Protein AF-A0A0M0BNI4-F1 (afdb_monomer)

Structure (mmCIF, N/CA/C/O backbone):
data_AF-A0A0M0BNI4-F1
#
_entry.id   AF-A0A0M0BNI4-F1
#
loop_
_atom_site.group_PDB
_atom_site.id
_atom_site.type_symbol
_atom_site.label_atom_id
_atom_site.label_alt_id
_atom_site.label_comp_id
_atom_site.label_asym_id
_atom_site.label_entity_id
_atom_site.label_seq_id
_atom_site.pdbx_PDB_ins_code
_atom_site.Cartn_x
_atom_site.Cartn_y
_atom_site.Cartn_z
_atom_site.occupancy
_atom_site.B_iso_or_equiv
_atom_site.auth_seq_id
_atom_site.auth_comp_id
_atom_site.auth_asym_id
_atom_site.auth_atom_id
_atom_site.pdbx_PDB_model_num
ATOM 1 N N . MET A 1 1 ? 21.029 23.907 52.330 1.00 37.16 1 MET A N 1
ATOM 2 C CA . MET A 1 1 ? 20.457 22.670 51.756 1.00 37.16 1 MET A CA 1
ATOM 3 C C . MET A 1 1 ? 19.317 23.081 50.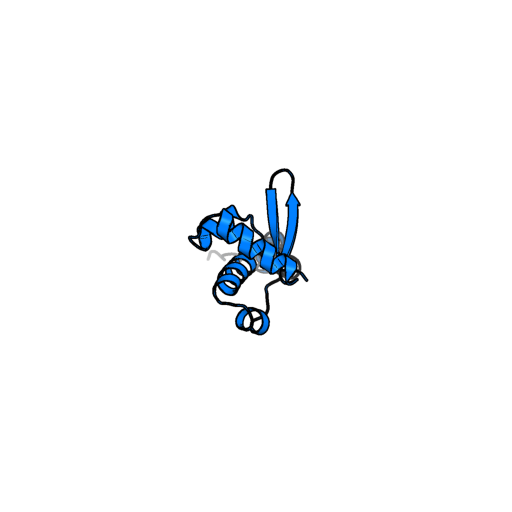839 1.00 37.16 1 MET A C 1
ATOM 5 O O . MET A 1 1 ? 18.293 23.515 51.343 1.00 37.16 1 MET A O 1
ATOM 9 N N . ALA A 1 2 ? 19.525 23.068 49.520 1.00 42.69 2 ALA A N 1
ATOM 10 C CA . ALA A 1 2 ? 18.460 23.340 48.558 1.00 42.69 2 ALA A CA 1
ATOM 11 C C . ALA A 1 2 ? 17.713 22.028 48.303 1.00 42.69 2 ALA A C 1
ATOM 13 O O . ALA A 1 2 ? 18.286 21.079 47.772 1.00 42.69 2 ALA A O 1
ATOM 14 N N . VAL A 1 3 ? 16.470 21.959 48.767 1.00 52.00 3 VAL A N 1
ATOM 15 C CA . VAL A 1 3 ? 15.574 20.835 48.507 1.00 52.00 3 VAL A CA 1
ATOM 16 C C . VAL A 1 3 ? 15.112 21.005 47.063 1.00 52.00 3 VAL A C 1
ATOM 18 O O . VAL A 1 3 ? 14.382 21.942 46.756 1.00 52.00 3 VAL A O 1
ATOM 21 N N . VAL A 1 4 ? 15.622 20.178 46.15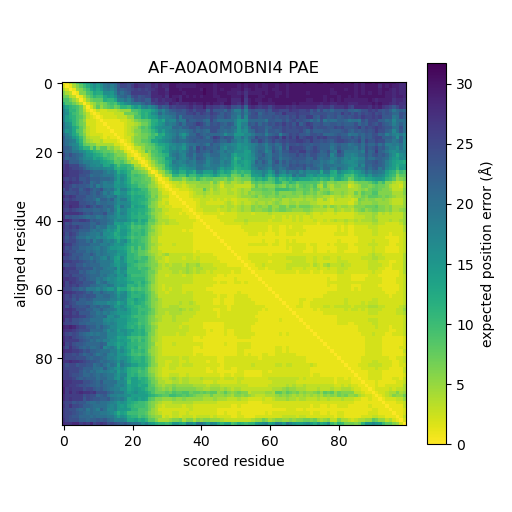2 1.00 56.66 4 VAL A N 1
ATOM 22 C CA . VAL A 1 4 ? 15.118 20.146 44.776 1.00 56.66 4 VAL A CA 1
ATOM 23 C C . VAL A 1 4 ? 13.733 19.518 44.852 1.00 56.66 4 VAL A C 1
ATOM 25 O O . VAL A 1 4 ? 13.610 18.321 45.112 1.00 56.66 4 VAL A O 1
ATOM 28 N N . GLU A 1 5 ? 12.696 20.342 44.701 1.00 57.06 5 GLU A N 1
ATOM 29 C CA . GLU A 1 5 ? 11.320 19.879 44.553 1.00 57.06 5 GLU A CA 1
ATOM 30 C C . GLU A 1 5 ? 11.275 18.915 43.365 1.00 57.06 5 GLU A C 1
ATOM 32 O O . GLU A 1 5 ? 11.497 19.284 42.210 1.00 57.06 5 GLU A O 1
ATOM 37 N N . SER A 1 6 ? 11.051 17.640 43.667 1.00 56.06 6 SER A N 1
ATOM 38 C CA . SER A 1 6 ? 10.791 16.622 42.663 1.00 56.06 6 SER A CA 1
ATOM 39 C C . SER A 1 6 ? 9.449 16.968 42.032 1.00 56.06 6 SER A C 1
ATOM 41 O O . SER A 1 6 ? 8.401 16.816 42.654 1.00 56.06 6 SER A O 1
ATOM 43 N N . GLY A 1 7 ? 9.488 17.513 40.814 1.00 62.41 7 GLY A N 1
ATOM 44 C CA . GLY A 1 7 ? 8.287 17.819 40.049 1.00 62.41 7 GLY A CA 1
ATOM 45 C C . GLY A 1 7 ? 7.350 16.611 40.028 1.00 62.41 7 GLY A C 1
ATOM 46 O O . GLY A 1 7 ? 7.767 15.504 39.689 1.00 62.41 7 GLY A O 1
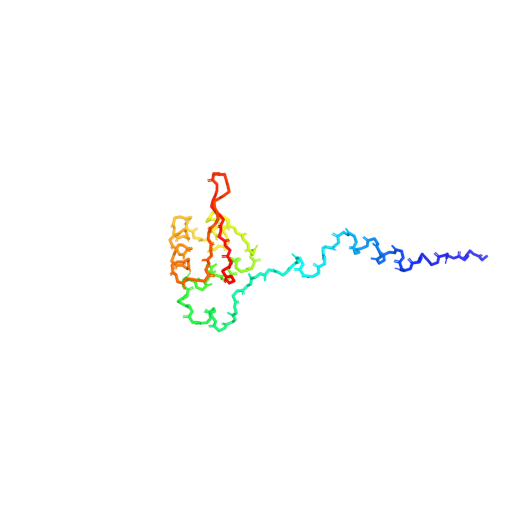ATOM 47 N N . ASP A 1 8 ? 6.101 16.842 40.428 1.00 76.50 8 ASP A N 1
ATOM 48 C CA . ASP A 1 8 ? 5.045 15.839 40.526 1.00 76.50 8 ASP A CA 1
ATOM 49 C C . ASP A 1 8 ? 4.937 15.010 39.231 1.00 76.50 8 ASP A C 1
ATOM 51 O O . ASP A 1 8 ? 4.528 15.498 38.170 1.00 76.50 8 ASP A O 1
ATOM 55 N N . VAL A 1 9 ? 5.309 13.731 39.329 1.00 75.00 9 VAL A N 1
ATOM 56 C CA . VAL A 1 9 ? 5.290 12.760 38.225 1.00 75.00 9 VAL A CA 1
ATOM 57 C C . VAL A 1 9 ? 3.880 12.634 37.636 1.00 75.00 9 VAL A C 1
ATOM 59 O O . VAL A 1 9 ? 3.730 12.443 36.427 1.00 75.00 9 VAL A O 1
ATOM 62 N N . GLY A 1 10 ? 2.837 12.829 38.455 1.00 77.31 10 GLY A N 1
ATOM 63 C CA . GLY A 1 10 ? 1.442 12.809 38.018 1.00 77.31 10 GLY A CA 1
ATOM 64 C C . GLY A 1 10 ? 1.117 13.931 37.032 1.00 77.31 10 GLY A C 1
ATOM 65 O O . GLY A 1 10 ? 0.476 13.705 36.002 1.00 77.31 10 GLY A O 1
ATOM 66 N N . SER A 1 11 ? 1.624 15.135 37.290 1.00 78.19 11 SER A N 1
ATOM 67 C CA . SER A 1 11 ? 1.466 16.289 36.401 1.00 78.19 11 SER A CA 1
ATOM 68 C C . SER A 1 11 ? 2.183 16.106 35.058 1.00 78.19 11 SER A C 1
ATOM 70 O O . SER A 1 11 ? 1.666 16.530 34.018 1.00 78.19 11 SER A O 1
ATOM 72 N N . ILE A 1 12 ? 3.344 15.442 35.051 1.00 79.31 12 ILE A N 1
ATOM 73 C CA . ILE A 1 12 ? 4.087 15.107 33.825 1.00 79.31 12 ILE A CA 1
ATOM 74 C C . ILE A 1 12 ? 3.325 14.054 33.012 1.00 79.31 12 ILE A C 1
ATOM 76 O O . ILE A 1 12 ? 3.101 14.241 31.815 1.00 79.31 12 ILE A O 1
ATOM 80 N N . PHE A 1 13 ? 2.845 12.996 33.668 1.00 78.81 13 PHE A N 1
ATOM 81 C CA . PHE A 1 13 ? 2.056 11.939 33.034 1.00 78.81 13 PHE A CA 1
ATOM 82 C C . PHE A 1 13 ? 0.771 12.483 32.389 1.00 78.81 13 PHE A C 1
ATOM 84 O O . PHE A 1 13 ? 0.448 12.158 31.248 1.00 78.81 13 PHE A O 1
ATOM 91 N N . LYS A 1 14 ? 0.073 13.399 33.072 1.00 78.94 14 LYS A N 1
ATOM 92 C CA . LYS A 1 14 ? -1.155 14.030 32.566 1.00 78.94 14 LYS A CA 1
ATOM 93 C C . LYS A 1 14 ? -0.912 14.941 31.358 1.00 78.94 14 LYS A C 1
ATOM 95 O O . LYS A 1 14 ? -1.800 15.087 30.521 1.00 78.94 14 LYS A O 1
ATOM 100 N N . LYS A 1 15 ? 0.270 15.560 31.253 1.00 81.44 15 LYS A N 1
ATOM 101 C CA . LYS A 1 15 ? 0.683 16.314 30.057 1.00 81.44 15 LYS A CA 1
ATOM 102 C C . LYS A 1 15 ? 1.042 15.379 28.902 1.00 81.44 15 LYS A C 1
ATOM 104 O O . LYS A 1 15 ? 0.603 15.636 27.788 1.00 81.44 15 LYS A O 1
ATOM 109 N N . LEU A 1 16 ? 1.766 14.290 29.170 1.00 78.69 16 LEU A N 1
ATOM 110 C CA . LEU A 1 16 ? 2.103 13.267 28.169 1.00 78.69 16 LEU A CA 1
ATOM 111 C C . LEU A 1 16 ? 0.847 12.656 27.534 1.00 78.69 16 LEU A C 1
ATOM 113 O O . LEU A 1 16 ? 0.723 12.649 26.314 1.00 78.69 16 LEU A O 1
ATOM 117 N N . MET A 1 17 ? -0.126 12.252 28.352 1.00 72.50 17 MET A N 1
ATOM 118 C CA . MET A 1 17 ? -1.387 11.653 27.888 1.00 72.50 17 MET A CA 1
ATOM 119 C C . MET A 1 17 ? -2.319 12.619 27.137 1.00 72.50 17 MET A C 1
ATOM 121 O O . MET A 1 17 ? -3.277 12.182 26.516 1.00 72.50 17 MET A O 1
ATOM 125 N N . LYS A 1 18 ? -2.073 13.937 27.183 1.00 74.44 18 LYS A N 1
ATOM 126 C CA . LYS A 1 18 ? -2.794 14.914 26.342 1.00 74.44 18 LYS A CA 1
ATOM 127 C C . LYS A 1 18 ? -2.190 15.066 24.947 1.00 74.44 18 LYS A C 1
ATOM 129 O O . LYS A 1 18 ? -2.848 15.610 24.068 1.00 74.44 18 LYS A O 1
ATOM 134 N N . ILE A 1 19 ? -0.927 14.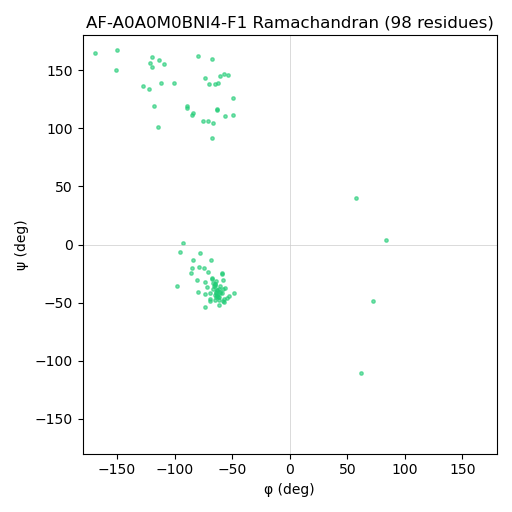679 24.782 1.00 77.81 19 ILE A N 1
ATOM 135 C CA . ILE A 1 19 ? -0.169 14.824 23.533 1.00 77.81 19 ILE A CA 1
ATOM 136 C C . ILE A 1 19 ? -0.188 13.507 22.754 1.00 77.81 19 ILE A C 1
ATOM 138 O O . ILE A 1 19 ? -0.236 13.517 21.527 1.00 77.81 19 ILE A O 1
ATOM 142 N N . ILE A 1 20 ? -0.146 12.380 23.467 1.00 71.00 20 ILE A N 1
ATOM 143 C CA . ILE A 1 20 ? -0.167 11.040 22.889 1.00 71.00 20 ILE A CA 1
ATOM 144 C C . ILE A 1 20 ? -1.636 10.606 22.761 1.00 71.00 20 ILE A C 1
ATOM 146 O O . ILE A 1 20 ? -2.315 10.551 23.788 1.00 71.00 20 ILE A O 1
ATOM 150 N N . PRO A 1 21 ? -2.144 10.316 21.548 1.00 62.16 21 PRO A N 1
ATOM 151 C CA . PRO A 1 21 ? -3.501 9.806 21.389 1.00 62.16 21 PRO A CA 1
ATOM 152 C C . PRO A 1 21 ? -3.648 8.467 22.130 1.00 62.16 21 PRO A C 1
ATOM 154 O O . PRO A 1 21 ? -2.682 7.695 22.192 1.00 62.16 21 PRO A O 1
ATOM 157 N N . PRO A 1 22 ? -4.824 8.180 22.714 1.00 64.31 22 PRO A N 1
ATOM 158 C CA . PRO A 1 22 ? -5.069 6.913 23.388 1.00 64.31 22 PRO A CA 1
ATOM 159 C C . PRO A 1 22 ? -4.829 5.739 22.423 1.00 64.31 22 PRO A C 1
ATOM 161 O O . PRO A 1 22 ? -5.065 5.866 21.219 1.00 64.31 22 PRO A O 1
ATOM 164 N N . PRO A 1 23 ? -4.342 4.589 22.920 1.00 58.38 23 PRO A N 1
ATOM 165 C CA . PRO A 1 23 ? -3.944 3.465 22.077 1.00 58.38 23 PRO A CA 1
ATOM 166 C C . PRO A 1 23 ? -5.084 2.940 21.195 1.00 58.38 23 PRO A C 1
ATOM 168 O O . PRO A 1 23 ? -4.798 2.428 20.116 1.00 58.38 23 PRO A O 1
ATOM 171 N N . GLU A 1 24 ? -6.351 3.124 21.588 1.00 56.25 24 GLU A N 1
ATOM 172 C CA . GLU A 1 24 ? -7.505 2.788 20.744 1.00 56.25 24 GLU A CA 1
ATOM 173 C C . GLU A 1 24 ? -7.588 3.649 19.468 1.00 56.25 24 GLU A C 1
ATOM 175 O O . GLU A 1 24 ? -7.964 3.147 18.413 1.00 56.25 24 GLU A O 1
ATOM 180 N N . GLU A 1 25 ? -7.181 4.923 19.519 1.00 54.91 25 GLU A N 1
ATOM 181 C CA . GLU A 1 25 ? -7.107 5.808 18.343 1.00 54.91 25 GLU A CA 1
ATOM 182 C C . GLU A 1 25 ? -5.858 5.542 17.485 1.00 54.91 25 GLU A C 1
ATOM 184 O O . GLU A 1 25 ? -5.810 5.908 16.309 1.00 54.91 25 GLU A O 1
ATOM 189 N N . ALA A 1 26 ? -4.847 4.886 18.060 1.00 56.12 26 ALA A N 1
ATOM 190 C CA . ALA A 1 26 ? -3.592 4.534 17.400 1.00 56.12 26 ALA A CA 1
ATOM 191 C C . ALA A 1 26 ? -3.596 3.130 16.767 1.00 56.12 26 ALA A C 1
ATOM 193 O O . ALA A 1 26 ? -2.573 2.718 16.213 1.00 56.12 26 ALA A O 1
ATOM 194 N N . MET A 1 27 ? -4.708 2.385 16.835 1.00 57.34 27 MET A N 1
ATOM 195 C CA . MET A 1 27 ? -4.803 1.057 16.226 1.00 57.34 27 MET A CA 1
ATOM 196 C C . MET A 1 27 ? -4.765 1.171 14.695 1.00 57.34 27 MET A C 1
ATOM 198 O O . MET A 1 27 ? -5.784 1.327 14.028 1.00 57.34 27 MET A O 1
ATOM 202 N N . MET A 1 28 ? -3.563 1.090 14.121 1.00 61.50 28 MET A N 1
ATOM 203 C CA . MET A 1 28 ? -3.400 0.802 12.700 1.00 61.50 28 MET A CA 1
ATOM 204 C C . MET A 1 28 ? -3.948 -0.598 12.430 1.00 61.50 28 MET A C 1
ATOM 206 O O . MET A 1 28 ? -3.401 -1.591 12.912 1.00 61.50 28 MET A O 1
ATOM 210 N N . GLU A 1 29 ? -5.013 -0.678 11.635 1.00 74.75 29 GLU A N 1
ATOM 211 C CA . GLU A 1 29 ? -5.445 -1.944 11.051 1.00 74.75 29 GLU A CA 1
ATOM 212 C C . GLU A 1 29 ? -4.327 -2.447 10.132 1.00 74.75 29 GLU A C 1
ATOM 214 O O . GLU A 1 29 ? -3.954 -1.795 9.153 1.00 74.75 29 GLU A O 1
ATOM 219 N N . THR A 1 30 ? -3.754 -3.594 10.486 1.00 85.81 30 THR A N 1
ATOM 220 C CA . THR A 1 30 ? -2.693 -4.263 9.730 1.00 85.81 30 THR A CA 1
ATOM 221 C C . THR A 1 30 ? -3.178 -5.637 9.308 1.00 85.81 30 THR A C 1
ATOM 223 O O . THR A 1 30 ? -4.036 -6.229 9.962 1.00 85.81 30 THR A O 1
ATOM 226 N N . LEU A 1 31 ? -2.641 -6.150 8.203 1.00 86.75 31 LEU A N 1
ATOM 227 C CA . LEU A 1 31 ? -2.918 -7.525 7.804 1.00 86.75 31 LEU A CA 1
ATOM 228 C C . LEU A 1 31 ? -2.230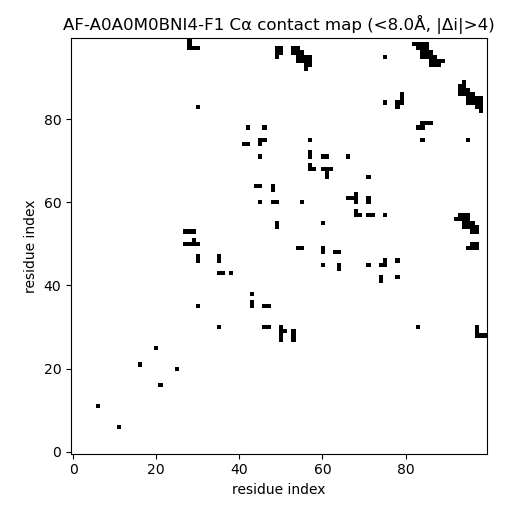 -8.498 8.763 1.00 86.75 31 LEU A C 1
ATOM 230 O O . LEU A 1 31 ? -1.064 -8.306 9.119 1.00 86.75 31 LEU A O 1
ATOM 234 N N . ASP A 1 32 ? -2.936 -9.562 9.143 1.00 87.44 32 ASP A N 1
ATOM 235 C CA . ASP A 1 32 ? -2.366 -10.613 9.974 1.00 87.44 32 ASP A CA 1
ATOM 236 C C . ASP A 1 32 ? -1.282 -11.407 9.221 1.00 87.44 32 ASP A C 1
ATOM 238 O O . ASP A 1 32 ? -1.195 -11.425 7.986 1.00 87.44 32 ASP A O 1
ATOM 242 N N . VAL A 1 33 ? -0.432 -12.086 9.992 1.00 85.75 33 VAL A N 1
ATOM 243 C CA . VAL A 1 33 ? 0.729 -12.812 9.465 1.00 85.75 33 VAL A CA 1
ATOM 244 C C . VAL A 1 33 ? 0.321 -13.925 8.494 1.00 85.75 33 VAL A C 1
ATOM 246 O O . VAL A 1 33 ? 0.990 -14.110 7.477 1.00 85.75 33 VAL A O 1
ATOM 249 N N . MET A 1 34 ? -0.773 -14.646 8.760 1.00 88.81 34 MET A N 1
ATOM 250 C CA . MET A 1 34 ? -1.217 -15.751 7.903 1.00 88.81 34 MET A CA 1
ATOM 251 C C . MET A 1 34 ? -1.718 -15.225 6.560 1.00 88.81 34 MET A C 1
ATOM 253 O O . MET A 1 34 ? -1.353 -15.763 5.512 1.00 88.81 34 MET A O 1
ATOM 257 N N . THR A 1 35 ? -2.463 -14.120 6.580 1.00 87.62 35 THR A N 1
ATOM 258 C CA . THR A 1 35 ? -2.880 -13.417 5.366 1.00 87.62 35 THR A CA 1
ATOM 259 C C . THR A 1 35 ? -1.674 -13.002 4.526 1.00 87.62 35 THR A C 1
ATOM 261 O O . THR A 1 35 ? -1.614 -13.335 3.341 1.00 87.62 35 THR A O 1
ATOM 264 N N . LEU A 1 36 ? -0.662 -12.361 5.121 1.00 89.31 36 LEU A N 1
ATOM 265 C CA . LEU A 1 36 ? 0.545 -11.956 4.390 1.00 89.31 36 LEU A CA 1
ATOM 266 C C . LEU A 1 36 ? 1.294 -13.151 3.780 1.00 89.31 36 LEU A C 1
ATOM 268 O O . LEU A 1 36 ? 1.748 -13.067 2.637 1.00 89.31 36 LEU A O 1
ATOM 272 N N . LEU A 1 37 ? 1.410 -14.267 4.505 1.00 89.00 37 LEU A N 1
ATOM 273 C CA . LEU A 1 37 ? 2.078 -15.479 4.017 1.00 89.00 37 LEU A CA 1
ATOM 274 C C . LEU A 1 37 ? 1.317 -16.161 2.872 1.00 89.00 37 LEU A C 1
ATOM 276 O O . LEU A 1 37 ? 1.951 -16.760 2.005 1.00 89.00 37 LEU A O 1
ATOM 280 N N . SER A 1 38 ? -0.011 -16.028 2.830 1.00 91.00 38 SER A N 1
ATOM 281 C CA . SER A 1 38 ? -0.843 -16.563 1.743 1.00 91.00 38 SER A CA 1
ATOM 282 C C . SER A 1 38 ? -0.744 -15.763 0.436 1.00 91.00 38 SER A C 1
ATOM 284 O O . SER A 1 38 ? -1.045 -16.285 -0.639 1.00 91.00 38 SER A O 1
ATOM 286 N N . LEU A 1 39 ? -0.301 -14.501 0.503 1.00 93.88 39 LEU A N 1
ATOM 287 C CA . LEU A 1 39 ? -0.193 -13.639 -0.669 1.00 93.88 39 LEU A CA 1
ATOM 288 C C . LEU A 1 39 ? 0.998 -14.032 -1.566 1.00 93.88 39 LEU A C 1
ATOM 290 O O . LEU A 1 39 ? 2.093 -14.318 -1.071 1.00 93.88 39 LEU A O 1
ATOM 294 N N . PRO A 1 40 ? 0.844 -13.938 -2.901 1.00 95.69 40 PRO A N 1
ATOM 295 C CA . PRO A 1 40 ? 1.967 -13.940 -3.834 1.00 95.69 40 PRO A CA 1
ATOM 296 C C . PRO A 1 40 ? 3.006 -12.873 -3.472 1.00 95.69 40 PRO A C 1
ATOM 298 O O . PRO A 1 40 ? 2.648 -11.780 -3.038 1.00 95.69 40 PRO A O 1
ATOM 301 N N . ASP A 1 41 ? 4.290 -13.149 -3.713 1.00 93.19 41 ASP A N 1
ATOM 302 C CA . ASP A 1 41 ? 5.397 -12.298 -3.244 1.00 93.19 41 ASP A CA 1
ATOM 303 C C . ASP A 1 41 ? 5.266 -10.818 -3.635 1.00 93.19 41 ASP A C 1
ATOM 305 O O . ASP A 1 41 ? 5.418 -9.914 -2.808 1.00 93.19 41 ASP A O 1
ATOM 309 N N . HIS A 1 42 ? 4.892 -10.566 -4.888 1.00 94.50 42 HIS A N 1
ATOM 310 C CA . HIS A 1 42 ? 4.750 -9.212 -5.403 1.00 94.50 42 HIS A CA 1
ATOM 311 C C . HIS A 1 42 ? 3.627 -8.426 -4.712 1.00 94.50 42 HIS A C 1
ATOM 313 O O . HIS A 1 42 ? 3.809 -7.227 -4.494 1.00 94.50 42 HIS A O 1
ATOM 319 N N . LEU A 1 43 ? 2.537 -9.101 -4.322 1.00 97.06 43 LEU A N 1
ATOM 320 C CA . LEU A 1 43 ? 1.420 -8.524 -3.571 1.00 97.06 43 LEU A CA 1
ATOM 321 C C . LEU A 1 43 ? 1.731 -8.398 -2.085 1.00 97.06 43 LEU A C 1
ATOM 323 O O . LEU A 1 43 ? 1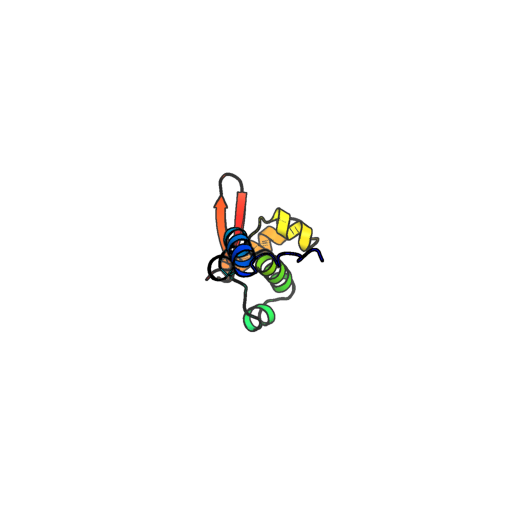.416 -7.371 -1.490 1.00 97.06 43 LEU A O 1
ATOM 327 N N . ARG A 1 44 ? 2.382 -9.407 -1.493 1.00 96.69 44 ARG A N 1
ATOM 328 C CA . ARG A 1 44 ? 2.810 -9.380 -0.091 1.00 96.69 44 ARG A CA 1
ATOM 329 C C . ARG A 1 44 ? 3.664 -8.147 0.178 1.00 96.69 44 ARG A C 1
ATOM 331 O O . ARG A 1 44 ? 3.392 -7.431 1.131 1.00 96.69 44 ARG A O 1
ATOM 338 N N . ARG A 1 45 ? 4.637 -7.842 -0.689 1.00 96.56 45 ARG A N 1
ATOM 339 C CA . ARG A 1 45 ? 5.489 -6.651 -0.536 1.00 96.56 45 ARG A CA 1
ATOM 340 C C . ARG A 1 45 ? 4.679 -5.351 -0.486 1.00 96.56 45 ARG A C 1
ATOM 342 O O . ARG A 1 45 ? 4.907 -4.535 0.403 1.00 96.56 45 ARG A O 1
ATOM 349 N N . THR A 1 46 ? 3.727 -5.172 -1.399 1.00 97.75 46 THR A N 1
ATOM 350 C CA . THR A 1 46 ? 2.819 -4.013 -1.405 1.00 97.75 46 THR A CA 1
ATOM 351 C C . THR A 1 46 ? 1.980 -3.968 -0.126 1.00 97.75 46 THR A C 1
ATOM 353 O O . THR A 1 46 ? 1.914 -2.940 0.544 1.00 97.75 46 THR A O 1
ATOM 356 N N . ALA A 1 47 ? 1.390 -5.100 0.254 1.00 96.31 47 ALA A N 1
ATOM 357 C CA . ALA A 1 47 ? 0.522 -5.235 1.417 1.00 96.31 47 ALA A CA 1
ATOM 358 C C . ALA A 1 47 ? 1.251 -4.949 2.746 1.00 96.31 47 ALA A C 1
ATOM 360 O O . ALA A 1 47 ? 0.703 -4.274 3.620 1.00 96.31 47 ALA A O 1
ATOM 361 N N . THR A 1 48 ? 2.506 -5.388 2.881 1.00 95.06 48 THR A N 1
ATOM 362 C CA . THR A 1 48 ? 3.372 -5.072 4.027 1.00 95.06 48 THR A CA 1
ATOM 363 C C . THR A 1 48 ? 3.649 -3.574 4.119 1.00 95.06 48 THR A C 1
ATOM 365 O O . THR A 1 48 ? 3.552 -3.003 5.204 1.00 95.06 48 THR A O 1
ATOM 368 N N . VAL A 1 49 ? 3.952 -2.916 2.994 1.00 96.50 49 VAL A N 1
ATOM 369 C CA . VAL A 1 49 ? 4.202 -1.466 2.975 1.00 96.50 49 VAL A CA 1
ATOM 370 C C . VAL A 1 49 ? 2.946 -0.680 3.355 1.00 96.50 49 VAL A C 1
ATOM 372 O O . VAL A 1 49 ? 3.042 0.233 4.171 1.00 96.50 49 VAL A O 1
ATOM 375 N N . VAL A 1 50 ? 1.775 -1.051 2.824 1.00 95.62 50 VAL A N 1
ATOM 376 C CA . VAL A 1 50 ? 0.496 -0.414 3.189 1.00 95.62 50 VAL A CA 1
ATOM 377 C C . VAL A 1 50 ? 0.187 -0.610 4.669 1.00 95.62 50 VAL A C 1
ATOM 379 O O . VAL A 1 50 ? -0.146 0.359 5.342 1.00 95.62 50 VAL A O 1
ATOM 382 N N . SER A 1 51 ? 0.357 -1.827 5.194 1.00 92.56 51 SER A N 1
ATOM 383 C CA . SER A 1 51 ? 0.118 -2.123 6.614 1.00 92.56 51 SER A CA 1
ATOM 384 C C . SER A 1 51 ? 1.034 -1.297 7.523 1.00 92.56 51 SER A C 1
ATOM 386 O O . SER A 1 51 ? 0.574 -0.743 8.512 1.00 92.56 51 SER A O 1
ATOM 388 N N . GLY A 1 52 ? 2.313 -1.141 7.165 1.00 90.94 52 GLY A N 1
ATOM 389 C CA . GLY A 1 52 ? 3.249 -0.309 7.932 1.00 90.94 52 GLY A CA 1
ATOM 390 C C . GLY A 1 52 ? 2.995 1.201 7.824 1.00 90.94 52 GLY A C 1
ATOM 391 O O . GLY A 1 52 ? 3.409 1.957 8.697 1.00 90.94 52 GLY A O 1
ATOM 392 N N . LEU A 1 53 ? 2.336 1.654 6.755 1.00 91.88 53 LEU A N 1
ATOM 393 C CA . LEU A 1 53 ? 1.912 3.045 6.565 1.00 91.88 53 LEU A CA 1
ATOM 394 C C . LEU A 1 53 ? 0.555 3.353 7.218 1.00 91.88 53 LEU A C 1
ATOM 396 O O . LEU A 1 53 ? 0.244 4.516 7.473 1.00 91.88 53 LEU A O 1
ATOM 400 N N . GLY A 1 54 ? -0.284 2.336 7.419 1.00 91.19 54 GLY A N 1
ATOM 401 C CA . GLY A 1 54 ? -1.701 2.446 7.772 1.00 91.19 54 GLY A CA 1
ATOM 402 C C . GLY A 1 54 ? -2.576 2.925 6.608 1.00 91.19 54 GLY A C 1
ATOM 403 O O . GLY A 1 54 ? -3.600 2.315 6.298 1.00 91.19 54 GLY A O 1
ATOM 404 N N . ARG A 1 55 ? -2.172 4.002 5.923 1.00 93.31 55 ARG A N 1
ATOM 405 C CA . ARG A 1 55 ? -2.785 4.472 4.673 1.00 93.31 55 ARG A CA 1
ATOM 406 C C . ARG A 1 55 ? -1.772 5.187 3.790 1.00 93.31 55 ARG A C 1
ATOM 408 O O . ARG A 1 55 ? -0.873 5.841 4.308 1.00 93.31 55 ARG A O 1
ATOM 415 N N . GLY A 1 56 ? -1.959 5.130 2.478 1.00 95.94 56 GLY A N 1
ATOM 416 C CA . GLY A 1 56 ? -1.124 5.903 1.562 1.00 95.94 56 GLY A CA 1
ATOM 417 C C . GLY A 1 56 ? -1.625 5.923 0.128 1.00 95.94 56 GLY A C 1
ATOM 418 O O . GLY A 1 56 ? -2.492 5.137 -0.263 1.00 95.94 56 GLY A O 1
ATOM 419 N N . THR A 1 57 ? -1.087 6.845 -0.660 1.00 98.06 57 THR A N 1
ATOM 420 C CA . THR A 1 57 ? -1.333 6.915 -2.101 1.00 98.06 57 THR A CA 1
ATOM 421 C C . THR A 1 57 ? -0.473 5.899 -2.853 1.00 98.06 57 THR A C 1
ATOM 423 O O . THR A 1 57 ? 0.545 5.413 -2.359 1.00 98.06 57 THR A O 1
ATOM 426 N N . ALA A 1 58 ? -0.844 5.605 -4.103 1.00 97.88 58 ALA A N 1
ATOM 427 C CA . ALA A 1 58 ? -0.017 4.762 -4.969 1.00 97.88 58 ALA A CA 1
ATOM 428 C C . ALA A 1 58 ? 1.398 5.330 -5.193 1.00 97.88 58 ALA A C 1
ATOM 430 O O . ALA A 1 58 ? 2.302 4.568 -5.511 1.00 97.88 58 ALA A O 1
ATOM 431 N N . GLU A 1 59 ? 1.585 6.643 -5.047 1.00 98.06 59 GLU A N 1
ATOM 432 C CA . GLU A 1 59 ? 2.884 7.308 -5.171 1.00 98.06 59 GLU A CA 1
ATOM 433 C C . GLU A 1 59 ? 3.769 7.012 -3.954 1.00 98.06 59 GLU A C 1
ATOM 435 O O . GLU A 1 59 ? 4.823 6.398 -4.105 1.00 98.06 59 GLU A O 1
ATOM 440 N N . GLU A 1 60 ? 3.267 7.270 -2.744 1.00 97.81 60 GLU A N 1
ATOM 441 C CA . GLU A 1 60 ? 3.984 6.996 -1.487 1.00 97.81 60 GLU A CA 1
ATOM 442 C C . GLU A 1 60 ? 4.369 5.513 -1.340 1.00 97.81 60 GLU A C 1
ATOM 444 O O . GLU A 1 60 ? 5.447 5.166 -0.851 1.00 97.81 60 GLU A O 1
ATOM 449 N N . ILE A 1 61 ? 3.482 4.614 -1.772 1.00 98.00 61 ILE A N 1
ATOM 450 C CA . ILE A 1 61 ? 3.719 3.166 -1.735 1.00 98.00 61 ILE A CA 1
ATOM 451 C C . ILE A 1 61 ? 4.755 2.765 -2.795 1.00 98.00 61 ILE A C 1
ATOM 453 O O . ILE A 1 61 ? 5.594 1.893 -2.549 1.00 98.00 61 ILE A O 1
ATOM 457 N N . SER A 1 62 ? 4.742 3.414 -3.962 1.00 98.06 62 SER A N 1
ATOM 458 C CA . SER A 1 62 ? 5.720 3.168 -5.026 1.00 98.06 62 SER A CA 1
ATOM 459 C C . SER A 1 62 ? 7.134 3.589 -4.646 1.00 98.06 62 SER A C 1
ATOM 461 O O . SER A 1 62 ? 8.073 2.825 -4.880 1.00 98.06 62 SER A O 1
ATOM 463 N N . ASP A 1 63 ? 7.272 4.703 -3.928 1.00 98.06 63 ASP A N 1
ATOM 464 C CA . ASP A 1 63 ? 8.562 5.176 -3.425 1.00 98.06 63 ASP A CA 1
ATOM 465 C C . ASP A 1 63 ? 9.174 4.174 -2.439 1.00 98.06 63 ASP A C 1
ATOM 467 O O . ASP A 1 63 ? 10.350 3.817 -2.536 1.00 98.06 63 ASP A O 1
ATOM 471 N N . ARG A 1 64 ? 8.356 3.631 -1.526 1.00 97.56 64 ARG A N 1
ATOM 472 C CA . ARG A 1 64 ? 8.802 2.651 -0.520 1.00 97.56 64 ARG A CA 1
ATOM 473 C C . ARG A 1 64 ? 9.077 1.264 -1.088 1.00 97.56 64 ARG A C 1
ATOM 475 O O . ARG A 1 64 ? 9.933 0.543 -0.579 1.00 97.56 64 ARG A O 1
ATOM 482 N N . THR A 1 65 ? 8.341 0.856 -2.116 1.00 96.88 65 THR A N 1
ATOM 483 C CA . THR A 1 65 ? 8.561 -0.439 -2.778 1.00 96.88 65 THR A CA 1
ATOM 484 C C . THR A 1 65 ? 9.656 -0.377 -3.840 1.00 96.88 65 THR A C 1
ATOM 486 O O . THR A 1 65 ? 10.127 -1.437 -4.259 1.00 96.88 65 THR A O 1
ATOM 489 N N . SER A 1 66 ? 10.082 0.830 -4.233 1.00 97.19 66 SER A N 1
ATOM 490 C CA . SER A 1 66 ? 11.020 1.091 -5.331 1.00 97.19 66 SER A CA 1
ATOM 491 C C . SER A 1 66 ? 10.527 0.521 -6.665 1.00 97.19 66 SER A C 1
ATOM 493 O O . SER A 1 66 ? 11.286 -0.059 -7.441 1.00 97.19 66 SER A O 1
ATOM 495 N N . ARG A 1 67 ? 9.222 0.649 -6.918 1.00 97.31 67 ARG A N 1
ATOM 496 C CA . ARG A 1 67 ? 8.550 0.206 -8.148 1.00 97.31 67 ARG A CA 1
ATOM 497 C C . ARG A 1 67 ? 7.901 1.400 -8.832 1.00 97.31 67 ARG A C 1
ATOM 499 O O . ARG A 1 67 ? 7.658 2.425 -8.214 1.00 97.31 67 ARG A O 1
ATOM 506 N N . ALA A 1 68 ? 7.583 1.270 -10.116 1.00 98.19 68 ALA A N 1
ATOM 507 C CA . ALA A 1 68 ? 6.857 2.323 -10.818 1.00 98.19 68 ALA A CA 1
ATOM 508 C C . ALA A 1 68 ? 5.444 2.504 -10.229 1.00 98.19 68 ALA A C 1
ATOM 510 O O . ALA A 1 68 ? 4.727 1.523 -10.020 1.00 98.19 68 ALA A O 1
ATOM 511 N N . ARG A 1 69 ? 4.999 3.756 -10.060 1.00 98.00 69 AR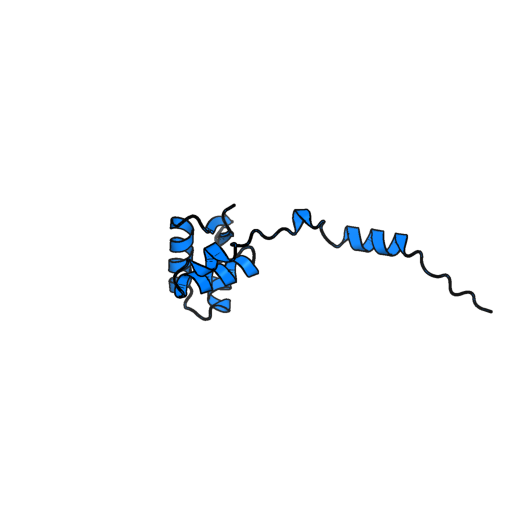G A N 1
ATOM 512 C CA . ARG A 1 69 ? 3.656 4.106 -9.553 1.00 98.00 69 ARG A CA 1
ATOM 513 C C . ARG A 1 69 ? 2.519 3.348 -10.244 1.00 98.00 69 ARG A C 1
ATOM 515 O O . ARG A 1 69 ? 1.582 2.901 -9.589 1.00 98.00 69 ARG A O 1
ATOM 522 N N . ALA A 1 70 ? 2.584 3.197 -11.568 1.00 97.88 70 ALA A N 1
ATOM 523 C CA . ALA A 1 70 ? 1.556 2.486 -12.330 1.00 97.88 70 ALA A CA 1
ATOM 524 C C . ALA A 1 70 ? 1.483 0.990 -11.971 1.00 97.88 70 ALA A C 1
ATOM 526 O O . ALA A 1 70 ? 0.391 0.429 -11.902 1.00 97.88 70 ALA A O 1
ATOM 527 N N . VAL A 1 71 ? 2.634 0.369 -11.693 1.00 97.81 71 VAL A N 1
ATOM 528 C CA . VAL A 1 71 ? 2.733 -1.039 -11.285 1.00 97.81 71 VAL A CA 1
ATOM 529 C C . VAL A 1 71 ? 2.143 -1.224 -9.888 1.00 97.81 71 VAL A C 1
ATOM 531 O O . VAL A 1 71 ? 1.277 -2.077 -9.705 1.00 97.81 71 VAL A O 1
ATOM 534 N N . GLU A 1 72 ? 2.523 -0.377 -8.928 1.00 98.25 72 GLU A N 1
ATOM 535 C CA . GLU A 1 72 ? 1.948 -0.430 -7.576 1.00 98.25 72 GLU A CA 1
ATOM 536 C C . GLU A 1 72 ? 0.451 -0.131 -7.567 1.00 98.25 72 GLU A C 1
ATOM 538 O O . GLU A 1 72 ? -0.310 -0.829 -6.908 1.00 98.25 72 GLU A O 1
ATOM 543 N N . SER A 1 73 ? -0.019 0.823 -8.373 1.00 98.06 73 SER A N 1
ATOM 544 C CA . SER A 1 73 ? -1.458 1.051 -8.551 1.00 98.06 73 SER A CA 1
ATOM 545 C C . SER A 1 73 ? -2.188 -0.217 -9.021 1.00 98.06 73 SER A C 1
ATOM 547 O O . SER A 1 73 ? -3.297 -0.504 -8.565 1.00 98.06 73 SER A O 1
ATOM 549 N N . GLY A 1 74 ? -1.566 -1.019 -9.893 1.00 98.38 74 GLY A N 1
ATOM 550 C CA . GLY A 1 74 ? -2.085 -2.325 -10.302 1.00 98.38 74 GLY A CA 1
ATOM 551 C C . GLY A 1 74 ? -2.220 -3.297 -9.128 1.00 98.38 74 GLY A C 1
ATOM 552 O O . GLY A 1 74 ? -3.307 -3.831 -8.897 1.00 98.38 74 GLY A O 1
ATOM 553 N N . TYR A 1 75 ? -1.151 -3.472 -8.347 1.00 98.44 75 TY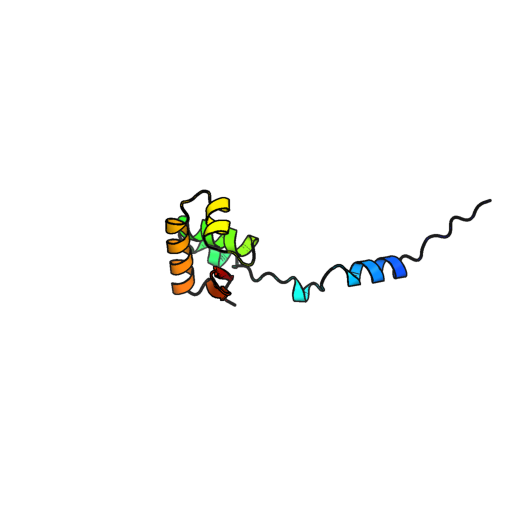R A N 1
ATOM 554 C CA . TYR A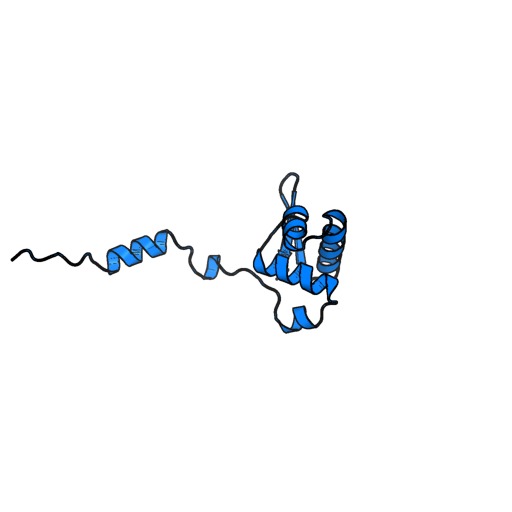 1 75 ? -1.137 -4.367 -7.183 1.00 98.44 75 TYR A CA 1
ATOM 555 C C . TYR A 1 75 ? -2.101 -3.924 -6.084 1.00 98.44 75 TYR A C 1
ATOM 557 O O . TYR A 1 75 ? -2.830 -4.747 -5.535 1.00 98.44 75 TYR A O 1
ATOM 565 N N . LEU A 1 76 ? -2.183 -2.623 -5.814 1.00 98.44 76 LEU A N 1
ATOM 566 C CA . LEU A 1 76 ? -3.123 -2.056 -4.852 1.00 98.44 76 LEU A CA 1
ATOM 567 C C . LEU A 1 76 ? -4.570 -2.319 -5.265 1.00 98.44 76 LEU A C 1
ATOM 569 O O . LEU A 1 76 ? -5.375 -2.764 -4.452 1.00 98.44 76 LEU A O 1
ATOM 573 N N . ASN A 1 77 ? -4.909 -2.122 -6.541 1.00 98.31 77 ASN A N 1
ATOM 574 C CA . ASN A 1 77 ? -6.247 -2.454 -7.028 1.00 98.31 77 ASN A CA 1
ATOM 575 C C . ASN A 1 77 ? -6.521 -3.965 -6.997 1.00 98.31 77 ASN A C 1
ATOM 577 O O . ASN A 1 77 ? -7.663 -4.359 -6.767 1.00 98.31 77 ASN A O 1
ATOM 581 N N . GLN A 1 78 ? -5.511 -4.811 -7.213 1.00 98.19 78 GLN A N 1
ATOM 582 C CA . GLN A 1 78 ? -5.656 -6.258 -7.063 1.00 98.19 78 GLN A CA 1
ATOM 583 C C . GLN A 1 78 ? -5.950 -6.639 -5.608 1.00 98.19 78 GLN A C 1
ATOM 585 O O . GLN A 1 78 ? -6.914 -7.356 -5.365 1.00 98.19 78 GLN A O 1
ATOM 590 N N . LEU A 1 79 ? -5.201 -6.099 -4.646 1.00 97.50 79 LEU A N 1
ATOM 591 C CA . LEU A 1 79 ? -5.444 -6.314 -3.217 1.00 97.50 79 LEU A CA 1
ATOM 592 C C . LEU A 1 79 ? -6.825 -5.810 -2.776 1.00 97.50 79 LEU A C 1
ATOM 594 O O . LEU A 1 79 ? -7.473 -6.459 -1.958 1.00 97.50 79 LEU A O 1
ATOM 598 N N . VAL A 1 80 ? -7.311 -4.707 -3.357 1.00 97.75 80 VAL A N 1
ATOM 599 C CA . VAL A 1 80 ? -8.687 -4.232 -3.136 1.00 97.75 80 VAL A CA 1
ATOM 600 C C . VAL A 1 80 ? -9.716 -5.230 -3.666 1.00 97.75 80 VAL A C 1
ATOM 602 O O . VAL A 1 80 ? -10.677 -5.550 -2.976 1.00 97.75 80 VAL A O 1
ATOM 605 N N . ARG A 1 81 ? -9.520 -5.771 -4.875 1.00 97.38 81 ARG A N 1
ATOM 606 C CA . ARG A 1 81 ? -10.421 -6.794 -5.443 1.00 97.38 81 ARG A CA 1
ATOM 607 C C . ARG A 1 81 ? -10.423 -8.090 -4.634 1.00 97.38 81 ARG A C 1
ATOM 609 O O . ARG A 1 81 ? -11.440 -8.768 -4.601 1.00 97.38 81 ARG A O 1
ATOM 616 N N . MET A 1 82 ? -9.295 -8.425 -4.011 1.00 95.25 82 MET A N 1
ATOM 617 C CA . MET A 1 82 ? -9.164 -9.580 -3.120 1.00 95.25 82 MET A CA 1
ATOM 618 C C . MET A 1 82 ? -9.751 -9.331 -1.721 1.00 95.25 82 MET A C 1
ATOM 620 O O . MET A 1 82 ? -9.818 -10.266 -0.934 1.00 95.25 82 MET A O 1
ATOM 624 N N . GLY A 1 83 ? -10.170 -8.101 -1.407 1.00 94.62 83 GLY A N 1
ATOM 625 C CA . GLY A 1 83 ? -10.776 -7.750 -0.121 1.00 94.62 83 GLY A CA 1
ATOM 626 C C . GLY A 1 83 ? -9.785 -7.439 1.002 1.00 94.62 83 GLY A C 1
ATOM 627 O O . GLY A 1 83 ? -10.214 -7.177 2.115 1.00 94.62 83 GLY A O 1
ATOM 628 N N . TYR A 1 84 ? -8.475 -7.420 0.737 1.00 94.81 84 TYR A N 1
ATOM 629 C CA . TYR A 1 84 ? -7.473 -7.114 1.769 1.00 94.81 84 TYR A CA 1
ATOM 630 C C . TYR A 1 84 ? -7.315 -5.618 2.024 1.00 94.81 84 TYR A C 1
ATOM 632 O O . TYR A 1 84 ? -6.976 -5.200 3.130 1.00 94.81 84 TYR A O 1
ATOM 640 N N . LEU A 1 85 ? -7.531 -4.801 0.992 1.00 96.62 85 LEU A N 1
ATOM 641 C CA . LEU A 1 85 ? -7.440 -3.349 1.082 1.00 96.62 85 LEU A CA 1
ATOM 642 C C . LEU A 1 85 ? -8.767 -2.697 0.695 1.00 96.62 85 LEU A C 1
ATOM 644 O O . LEU A 1 85 ? -9.539 -3.218 -0.106 1.00 96.62 85 LEU A O 1
ATOM 648 N N . LYS A 1 86 ? -8.979 -1.486 1.193 1.00 96.81 86 LYS A N 1
ATOM 649 C CA . LYS A 1 86 ? -10.004 -0.548 0.735 1.00 96.81 86 LYS A CA 1
ATOM 650 C C . LYS A 1 86 ? -9.339 0.672 0.108 1.00 96.81 86 LYS A C 1
ATOM 652 O O . LYS A 1 86 ? -8.166 0.954 0.358 1.00 96.81 86 LYS A O 1
ATOM 657 N N . LYS A 1 87 ? -10.088 1.395 -0.727 1.00 96.56 87 LYS A N 1
ATOM 658 C CA . LYS A 1 87 ? -9.648 2.678 -1.283 1.00 96.56 87 LYS A CA 1
ATOM 659 C C . LYS A 1 87 ? -10.676 3.772 -1.047 1.00 96.56 87 LYS A C 1
ATOM 661 O O . LYS A 1 87 ? -11.866 3.564 -1.267 1.00 96.56 87 LYS A O 1
ATOM 666 N N . GLU A 1 88 ? -10.199 4.942 -0.652 1.00 96.94 88 GLU A N 1
ATOM 667 C CA . GLU A 1 88 ? -11.003 6.135 -0.400 1.00 96.94 88 GLU A CA 1
ATOM 668 C C . GLU A 1 88 ? -10.501 7.269 -1.296 1.00 96.94 88 GLU A C 1
ATOM 670 O O . GLU A 1 88 ? -9.296 7.511 -1.402 1.00 96.94 88 GLU A O 1
ATOM 675 N N . LYS A 1 89 ? -11.419 7.977 -1.958 1.00 96.00 89 LYS A N 1
ATOM 676 C CA . LYS A 1 89 ? -11.072 9.173 -2.728 1.00 96.00 89 LYS A CA 1
ATOM 677 C C . LYS A 1 89 ? -11.148 10.393 -1.815 1.00 96.00 89 LYS A C 1
ATOM 679 O O . LYS A 1 89 ? -12.232 10.744 -1.357 1.00 96.00 89 LYS A O 1
ATOM 684 N N . ARG A 1 90 ? -10.021 11.076 -1.615 1.00 93.62 90 ARG A N 1
ATOM 685 C CA . ARG A 1 90 ? -9.952 12.356 -0.900 1.00 93.62 90 ARG A CA 1
ATOM 686 C C . ARG A 1 90 ? -9.521 13.455 -1.857 1.00 93.62 90 ARG A C 1
ATOM 688 O O . ARG A 1 90 ? -8.356 13.583 -2.220 1.00 93.62 90 ARG A O 1
ATOM 695 N N . GLY A 1 91 ? -10.498 14.235 -2.316 1.00 93.94 91 GLY A N 1
ATOM 696 C CA . GLY A 1 91 ? -10.275 15.290 -3.302 1.00 93.94 91 GLY A CA 1
ATOM 697 C C . GLY A 1 91 ? -9.746 14.734 -4.628 1.00 93.94 91 GLY A C 1
ATOM 698 O O . GLY A 1 91 ? -10.481 14.078 -5.373 1.00 93.94 91 GLY A O 1
ATOM 699 N N . ARG A 1 92 ? -8.476 15.024 -4.933 1.00 92.25 92 ARG A N 1
ATOM 700 C CA . ARG A 1 92 ? -7.787 14.577 -6.158 1.00 92.25 92 ARG A CA 1
ATOM 701 C C . ARG A 1 92 ? -6.975 13.297 -5.965 1.00 92.25 92 ARG A C 1
ATOM 703 O O . ARG A 1 92 ? -6.489 12.747 -6.950 1.00 92.25 92 ARG A O 1
ATOM 710 N N . GLU A 1 93 ? -6.862 12.812 -4.735 1.00 93.69 93 GLU A N 1
ATOM 711 C CA . GLU A 1 93 ? -6.026 11.671 -4.384 1.00 93.69 93 GLU A CA 1
ATOM 712 C C . GLU A 1 93 ? -6.864 10.444 -4.031 1.00 93.69 93 GLU A C 1
ATOM 714 O O . GLU A 1 93 ? -8.029 10.534 -3.629 1.00 93.69 93 GLU A O 1
ATOM 719 N N . VAL A 1 94 ? -6.251 9.275 -4.206 1.00 96.94 94 VAL A N 1
ATOM 720 C CA . VAL A 1 94 ? -6.812 7.983 -3.811 1.00 96.94 94 VAL A CA 1
ATOM 721 C C . VAL A 1 94 ? -5.879 7.384 -2.775 1.00 96.94 94 VAL A C 1
ATOM 723 O O . VAL A 1 94 ? -4.707 7.144 -3.069 1.00 96.94 94 VAL A O 1
ATOM 726 N N . LEU A 1 95 ? -6.416 7.150 -1.582 1.00 97.25 95 LEU A N 1
ATOM 727 C CA . LEU A 1 95 ? -5.718 6.526 -0.467 1.00 97.25 95 LEU A CA 1
ATOM 728 C C . LEU A 1 95 ? -6.129 5.062 -0.367 1.00 97.25 95 LEU A C 1
ATOM 730 O O . LEU A 1 95 ? -7.309 4.742 -0.506 1.00 97.25 95 LEU A O 1
ATOM 734 N N . PHE A 1 96 ? -5.161 4.195 -0.100 1.00 97.62 96 PHE A N 1
ATOM 735 C CA . PHE A 1 96 ? -5.349 2.772 0.155 1.00 97.62 96 PHE A CA 1
ATOM 736 C C . PHE A 1 96 ? -5.031 2.470 1.617 1.00 97.62 96 PHE A C 1
ATOM 738 O O . PHE A 1 96 ? -4.057 3.000 2.146 1.00 97.62 96 PHE A O 1
ATOM 745 N N . SER A 1 97 ? -5.831 1.620 2.254 1.00 96.00 97 SER A N 1
ATOM 746 C CA . SER A 1 97 ? -5.641 1.152 3.634 1.00 96.00 97 SER A CA 1
ATOM 747 C C . SER A 1 97 ? -6.201 -0.260 3.802 1.00 96.00 97 SER A C 1
ATOM 749 O O . SER A 1 97 ? -6.885 -0.755 2.905 1.00 96.00 97 SER A O 1
ATOM 751 N N . VAL A 1 98 ? -5.895 -0.934 4.912 1.00 94.56 98 VAL A N 1
ATOM 752 C CA . VAL A 1 98 ? -6.406 -2.286 5.196 1.00 94.56 98 VAL A CA 1
ATOM 753 C C . VAL A 1 98 ? -7.935 -2.272 5.318 1.00 94.56 98 VAL A C 1
ATOM 755 O O . VAL A 1 98 ? -8.525 -1.322 5.845 1.00 94.56 98 VAL A O 1
ATOM 758 N N . SER A 1 99 ? -8.589 -3.295 4.763 1.00 88.06 99 SER A N 1
ATOM 759 C CA . SER A 1 99 ? -10.018 -3.516 4.982 1.00 88.06 99 SER A CA 1
ATOM 760 C C . SER A 1 99 ? -10.202 -4.293 6.285 1.00 88.06 99 SER A C 1
ATOM 762 O O . SER A 1 99 ? -9.771 -5.440 6.362 1.00 88.06 99 SER A O 1
ATOM 764 N N . SER A 1 100 ? -10.799 -3.648 7.289 1.00 65.44 100 SER A N 1
ATOM 765 C CA . SER A 1 100 ? -11.489 -4.314 8.406 1.00 65.44 100 SER A CA 1
ATOM 766 C C . SER A 1 100 ? -12.682 -5.110 7.888 1.00 65.44 100 SER A C 1
ATOM 768 O O . SER A 1 100 ? -13.304 -4.617 6.910 1.00 65.44 100 SER A O 1
#

Solvent-accessible surface area (backbone atoms only — not comparable to full-atom values): 5896 Å² total; per-residue (Å²): 135,86,81,78,78,76,74,58,64,66,64,52,51,59,52,48,60,73,72,47,76,57,69,82,82,63,63,63,57,55,77,53,70,68,62,48,69,72,40,58,69,79,50,27,56,54,51,52,54,36,33,76,56,34,52,41,35,42,58,65,50,9,65,75,69,73,47,58,41,72,59,40,42,49,47,52,53,49,37,35,76,73,55,55,27,40,77,49,78,59,92,94,44,55,35,35,26,54,46,129

Mean predicted aligned error: 10.28 Å

Secondary structure (DSSP, 8-state):
--------HHHHHHHHHHHSPPTTTT------HHHHHHS-HHHHHHHHHHHHHSEEEHHHHHHHHTS-HHHHHHHHHHHHHTTSEEEEEETTEEEEEE--

Radius of gyration: 20.03 Å; Cα contacts (8 Å, |Δi|>4): 106; chains: 1; bounding box: 32×40×64 Å

Foldseek 3Di:
DDDDPPPDPVVVVVVVPVVDDDVVVVDLDADDPVVLVPDDPVLSLLRNLQSVVSKDFLVVSCVVSVHDSVVSVVSLVVCVVVQQWDWDDDPPTIMIHGHD

Sequence (100 aa):
MAVVESGDVGSIFKKLMKIIPPPEEAMMETLDVMTLLSLPDHLRRTATVVSGLGRGTAEEISDRTSRARAVESGYLNQLVRMGYLKKEKRGREVLFSVSS

Organism: NCBI:txid1685127

Nearest PDB structures (foldseek):
  4rs8-assembly1_B  TM=7.853E-01  e=6.050E-04  Sulfolobus sp. NOB8H2
  5k5r-assembly1_C  TM=7.145E-01  e=3.821E-04  Sulfolobus sp. NOB8H2
  6uvu-assembly1_A  TM=6.805E-01  e=1.245E-03  Comamonas testosteroni
  4jba-assembly1_B  TM=6.557E-01  e=3.334E-03  Escherichia coli K-12
  4a6d-assembly1_A  TM=5.797E-01  e=5.278E-03  Homo sapiens

pLDDT: mean 86.3, std 15.12, range [37.16, 98.44]